Protein AF-A0A645G097-F1 (afdb_monomer_lite)

Sequence (150 aa):
MLATNSMGVPQGMDTYPALLQNLDILCPFGFARMPEGDLSGKEAADILQKLCDNAGSHLWFDLEAFLFNPDQSLYPRPIEEIIHDLTLFDNFEKILCYQYPGVFSDPNASIQVGEERTVKLFKDYKAYLNKLKKDRTKKNKKSIEYLIKN

Structure (mmCIF, N/CA/C/O backbone):
data_AF-A0A645G097-F1
#
_entry.id   AF-A0A645G097-F1
#
loop_
_atom_site.group_PDB
_atom_site.id
_atom_site.type_symbol
_atom_site.label_atom_id
_atom_site.label_alt_id
_atom_site.label_comp_id
_atom_site.label_asym_id
_atom_site.label_entity_id
_atom_site.label_seq_id
_atom_site.pdbx_PDB_ins_code
_atom_site.Cartn_x
_atom_site.Cartn_y
_atom_site.Cartn_z
_atom_site.occupancy
_atom_site.B_iso_or_equiv
_atom_site.auth_seq_id
_atom_site.auth_comp_id
_atom_site.auth_asym_id
_atom_site.auth_atom_id
_atom_site.pdbx_PDB_model_num
ATOM 1 N N . MET A 1 1 ? -9.335 -12.841 4.954 1.00 94.00 1 MET A N 1
ATOM 2 C CA . MET A 1 1 ? -8.930 -11.506 4.461 1.00 94.00 1 MET A CA 1
ATOM 3 C C . MET A 1 1 ? -9.933 -11.036 3.423 1.00 94.00 1 MET A C 1
ATOM 5 O O . MET A 1 1 ? -10.275 -11.832 2.556 1.00 94.00 1 MET A O 1
ATOM 9 N N . LEU A 1 2 ? -10.391 -9.787 3.508 1.00 97.00 2 LEU A N 1
ATOM 10 C CA . LEU A 1 2 ? -11.311 -9.176 2.545 1.00 97.00 2 LEU A CA 1
ATOM 11 C C . LEU A 1 2 ? -10.765 -7.814 2.118 1.00 97.00 2 LEU A C 1
ATOM 13 O O . LEU A 1 2 ? -10.424 -6.994 2.970 1.00 97.00 2 LEU A O 1
ATOM 17 N N . ALA A 1 3 ? -10.712 -7.582 0.808 1.00 96.06 3 ALA A N 1
ATOM 18 C CA . ALA A 1 3 ? -10.337 -6.299 0.236 1.00 96.06 3 ALA A CA 1
ATOM 19 C C . ALA A 1 3 ? -11.596 -5.502 -0.115 1.00 96.06 3 ALA A C 1
ATOM 21 O O . ALA A 1 3 ? -12.376 -5.903 -0.976 1.00 96.06 3 ALA A O 1
ATOM 22 N N . THR A 1 4 ? -11.811 -4.397 0.595 1.00 96.06 4 THR A N 1
ATOM 23 C CA . THR A 1 4 ? -12.929 -3.474 0.350 1.00 96.06 4 THR A CA 1
ATOM 24 C C . THR A 1 4 ? -12.416 -2.206 -0.320 1.00 96.06 4 THR A C 1
ATOM 26 O O . THR A 1 4 ? -11.219 -1.927 -0.302 1.00 96.06 4 THR A O 1
ATOM 29 N N . ASN A 1 5 ? -13.308 -1.433 -0.927 1.00 94.62 5 ASN A N 1
ATOM 30 C CA . ASN A 1 5 ? -12.946 -0.096 -1.372 1.00 94.62 5 ASN A CA 1
ATOM 31 C C . ASN A 1 5 ? -12.767 0.820 -0.141 1.00 94.62 5 ASN A C 1
ATOM 33 O O . ASN A 1 5 ? -13.509 0.683 0.830 1.00 94.62 5 ASN A O 1
ATOM 37 N N . SER A 1 6 ? -11.803 1.742 -0.169 1.00 95.31 6 SER A N 1
ATOM 38 C CA . SER A 1 6 ? -11.646 2.790 0.849 1.00 95.31 6 SER A CA 1
ATOM 39 C C . SER A 1 6 ? -12.659 3.933 0.718 1.00 95.31 6 SER A C 1
ATOM 41 O O . SER A 1 6 ? -12.732 4.782 1.601 1.00 95.31 6 SER A O 1
ATOM 43 N N . MET A 1 7 ? -13.411 3.980 -0.382 1.00 96.50 7 MET A N 1
ATOM 44 C CA . MET A 1 7 ? -14.460 4.966 -0.657 1.00 96.50 7 MET A CA 1
ATOM 45 C C . MET A 1 7 ? -15.787 4.539 -0.031 1.00 96.50 7 MET A C 1
ATOM 47 O O . MET A 1 7 ? -16.109 3.350 0.005 1.00 96.50 7 MET A O 1
ATOM 51 N N . GLY A 1 8 ? -16.593 5.506 0.401 1.00 95.81 8 GLY A N 1
ATOM 52 C CA . GLY A 1 8 ? -17.928 5.241 0.926 1.00 95.81 8 GLY A CA 1
ATOM 53 C C . GLY A 1 8 ? -17.940 4.409 2.217 1.00 95.81 8 GLY A C 1
ATOM 54 O O . GLY A 1 8 ? -18.867 3.636 2.469 1.00 95.81 8 GLY A O 1
ATOM 55 N N . VAL A 1 9 ? -16.901 4.544 3.047 1.00 97.19 9 VAL A N 1
ATOM 56 C CA . VAL A 1 9 ? -16.823 3.863 4.351 1.00 97.19 9 VAL A CA 1
ATOM 57 C C . VAL A 1 9 ? -18.034 4.177 5.247 1.00 97.19 9 VAL A C 1
ATOM 59 O O . VAL A 1 9 ? -18.581 3.232 5.824 1.00 97.19 9 VAL A O 1
ATOM 62 N N . PRO A 1 10 ? -18.524 5.435 5.355 1.00 96.06 10 PRO A N 1
ATOM 63 C CA . PRO A 1 10 ? -19.677 5.753 6.201 1.00 96.06 10 PRO A CA 1
ATOM 64 C C . PRO A 1 10 ? -20.948 4.956 5.874 1.00 96.06 10 PRO A C 1
ATOM 66 O O . PRO A 1 10 ? -21.737 4.666 6.772 1.00 96.06 10 PRO A O 1
ATOM 69 N N . GLN A 1 11 ? -21.147 4.574 4.611 1.00 95.75 11 GLN A N 1
ATOM 70 C CA . GLN A 1 11 ? -22.324 3.837 4.154 1.00 95.75 11 GLN A CA 1
ATOM 71 C C . GLN A 1 1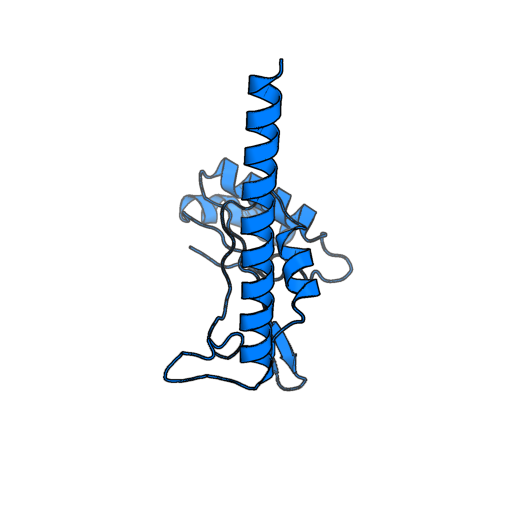1 ? -22.320 2.376 4.623 1.00 95.75 11 GLN A C 1
ATOM 73 O O . GLN A 1 11 ? -23.383 1.776 4.716 1.00 95.75 11 GLN A O 1
ATOM 78 N N . GLY A 1 12 ? -21.150 1.808 4.935 1.00 94.75 12 GLY A N 1
ATOM 79 C CA . GLY A 1 12 ? -21.012 0.431 5.423 1.00 94.75 12 GLY A CA 1
ATOM 80 C C . GLY A 1 12 ? -21.006 0.292 6.948 1.00 94.75 12 GLY A C 1
ATOM 81 O O . GLY A 1 12 ? -20.795 -0.809 7.459 1.00 94.75 12 GLY A O 1
ATOM 82 N N . MET A 1 13 ? -21.177 1.386 7.699 1.00 95.75 13 MET A N 1
ATOM 83 C CA . MET A 1 13 ? -20.960 1.413 9.155 1.00 95.75 13 MET A CA 1
ATOM 84 C C . MET A 1 13 ? -21.910 0.517 9.957 1.00 95.75 13 MET A C 1
ATOM 86 O O . MET A 1 13 ? -21.547 0.075 11.045 1.00 95.75 13 MET A O 1
ATOM 90 N N . ASP A 1 14 ? -23.103 0.235 9.436 1.00 96.50 14 ASP A N 1
ATOM 91 C CA . ASP A 1 14 ? -24.056 -0.704 10.038 1.00 96.50 14 ASP A CA 1
ATOM 92 C C . ASP A 1 14 ? -23.647 -2.176 9.847 1.00 96.50 14 ASP A C 1
ATOM 94 O O . ASP A 1 14 ? -24.059 -3.049 10.610 1.00 96.50 14 ASP A O 1
ATOM 98 N N . THR A 1 15 ? -22.793 -2.441 8.859 1.00 96.75 15 THR A N 1
ATOM 99 C CA . THR A 1 15 ? -22.403 -3.779 8.416 1.00 96.75 15 THR A CA 1
ATOM 100 C C . THR A 1 15 ? -21.022 -4.170 8.936 1.00 96.75 15 THR A C 1
ATOM 102 O O . THR A 1 15 ? -20.822 -5.314 9.354 1.00 96.75 15 THR A O 1
ATOM 105 N N . TYR A 1 16 ? -20.067 -3.231 8.963 1.00 97.56 16 TYR A N 1
ATOM 106 C CA . TYR A 1 16 ? -18.689 -3.492 9.396 1.00 97.56 16 TYR A CA 1
ATOM 107 C C . TYR A 1 16 ? -18.579 -4.210 10.753 1.00 97.56 16 TYR A C 1
ATOM 109 O O . TYR A 1 16 ? -17.808 -5.165 10.821 1.00 97.56 16 TYR A O 1
ATOM 117 N N . PRO A 1 17 ? -19.334 -3.853 11.814 1.00 96.06 17 PRO A N 1
ATOM 118 C CA . PRO A 1 17 ? -19.210 -4.535 13.102 1.00 96.06 17 PRO A CA 1
ATOM 119 C C . PRO A 1 17 ? -19.485 -6.043 13.027 1.00 96.06 17 PRO A C 1
ATOM 121 O O . PRO A 1 17 ? -18.722 -6.832 13.576 1.00 96.06 17 PRO A O 1
ATOM 124 N N . ALA A 1 18 ? -20.540 -6.458 12.318 1.00 97.06 18 ALA A N 1
ATOM 125 C CA . ALA A 1 18 ? -20.879 -7.873 12.161 1.00 97.06 18 ALA A CA 1
ATOM 126 C C . ALA A 1 18 ? -19.921 -8.590 11.195 1.00 97.06 18 ALA A C 1
ATOM 128 O O . ALA A 1 18 ? -19.545 -9.742 11.417 1.00 97.06 18 ALA A O 1
ATOM 129 N N . LEU A 1 19 ? -19.495 -7.901 10.133 1.00 97.38 19 LEU A N 1
ATOM 130 C CA . LEU A 1 19 ? -18.525 -8.422 9.173 1.00 97.38 19 LEU A CA 1
ATOM 131 C C . LEU A 1 19 ? -17.175 -8.722 9.841 1.00 97.38 19 LEU A C 1
ATOM 133 O O . LEU A 1 19 ? -16.635 -9.812 9.665 1.00 97.38 19 LEU A O 1
ATOM 137 N N . LEU A 1 20 ? -16.643 -7.774 10.617 1.00 98.19 20 LEU A N 1
ATOM 138 C CA . LEU A 1 20 ? -15.303 -7.868 11.199 1.00 98.19 20 LEU A CA 1
ATOM 139 C C . LEU A 1 20 ? -15.199 -8.921 12.307 1.00 98.19 20 LEU A C 1
ATOM 141 O O . LEU A 1 20 ? -14.138 -9.507 12.474 1.00 98.19 20 LEU A O 1
ATOM 145 N N . GLN A 1 21 ? -16.301 -9.268 12.979 1.00 96.62 21 GLN A N 1
ATOM 146 C CA . GLN A 1 21 ? -16.339 -10.424 13.891 1.00 96.62 21 GLN A CA 1
ATOM 147 C C . GLN A 1 21 ? -16.016 -11.758 13.199 1.00 96.62 21 GLN A C 1
ATOM 149 O O . GLN A 1 21 ? -15.650 -12.723 13.863 1.00 96.62 21 GLN A O 1
ATOM 154 N N . ASN A 1 22 ? -16.175 -11.824 11.875 1.00 97.38 22 ASN A N 1
ATOM 155 C CA . ASN A 1 22 ? -15.953 -13.020 11.066 1.00 97.38 22 ASN A CA 1
ATOM 156 C C . ASN A 1 22 ? -14.734 -12.876 10.138 1.00 97.38 22 ASN A C 1
ATOM 158 O O . ASN A 1 22 ? -14.555 -13.687 9.227 1.00 97.38 22 ASN A O 1
ATOM 162 N N . LEU A 1 23 ? -13.924 -11.827 10.317 1.00 97.69 23 LEU A N 1
ATOM 163 C CA . LEU A 1 23 ? -12.841 -11.489 9.406 1.00 97.69 23 LEU A CA 1
ATOM 164 C C . LEU A 1 23 ? -11.554 -11.163 10.161 1.00 97.69 23 LEU A C 1
ATOM 166 O O . LEU A 1 23 ? -11.468 -10.143 10.829 1.00 97.69 23 LEU A O 1
ATOM 170 N N . ASP A 1 24 ? -10.503 -11.953 9.940 1.00 98.12 24 ASP A N 1
ATOM 171 C CA . ASP A 1 24 ? -9.211 -11.700 10.592 1.00 98.12 24 ASP A CA 1
ATOM 172 C C . ASP A 1 24 ? -8.507 -10.443 10.066 1.00 98.12 24 ASP A C 1
ATOM 174 O O . ASP A 1 24 ? -7.775 -9.785 10.794 1.00 98.12 24 ASP A O 1
ATOM 178 N N . ILE A 1 25 ? -8.666 -10.138 8.773 1.00 98.50 25 ILE A N 1
ATOM 179 C CA . ILE A 1 25 ? -7.907 -9.085 8.085 1.00 98.50 25 ILE A CA 1
ATOM 180 C C . ILE A 1 25 ? -8.823 -8.334 7.121 1.00 98.50 25 ILE A C 1
ATOM 182 O O . ILE A 1 25 ? -9.313 -8.921 6.146 1.00 98.50 25 ILE A O 1
ATOM 186 N N . LEU A 1 26 ? -8.973 -7.032 7.339 1.00 98.31 26 LEU A N 1
ATOM 187 C CA . LEU A 1 26 ? -9.499 -6.090 6.359 1.00 98.31 26 LEU A CA 1
ATOM 188 C C . LEU A 1 26 ? -8.320 -5.472 5.595 1.00 98.31 26 LEU A C 1
ATOM 190 O O . LEU A 1 26 ? -7.374 -4.986 6.207 1.00 98.31 26 LEU A O 1
ATOM 194 N N . CYS A 1 27 ? -8.357 -5.501 4.263 1.00 97.88 27 CYS A N 1
ATOM 195 C CA . CYS A 1 27 ? -7.259 -5.019 3.420 1.00 97.88 27 CYS A CA 1
ATOM 196 C C . CYS A 1 27 ? -7.763 -4.078 2.312 1.00 97.88 27 CYS A C 1
ATOM 198 O O . CYS A 1 27 ? -7.850 -4.495 1.158 1.00 97.88 27 CYS A O 1
ATOM 200 N N . PRO A 1 28 ? -8.195 -2.845 2.638 1.00 96.75 28 PRO A N 1
ATOM 201 C CA . PRO A 1 28 ? -8.797 -1.959 1.654 1.00 96.75 28 PRO A CA 1
ATOM 202 C C . PRO A 1 28 ? -7.791 -1.438 0.621 1.00 96.75 28 PRO A C 1
ATOM 204 O O . PRO A 1 28 ? -6.600 -1.304 0.914 1.00 96.75 28 PRO A O 1
ATOM 207 N N . PHE A 1 29 ? -8.301 -1.096 -0.560 1.00 95.56 29 PHE A N 1
ATOM 208 C CA . PHE A 1 29 ? -7.563 -0.464 -1.659 1.00 95.56 29 PHE A CA 1
ATOM 209 C C . PHE A 1 29 ? -8.216 0.863 -2.065 1.00 95.56 29 PHE A C 1
ATOM 211 O O . PHE A 1 29 ? -9.344 1.160 -1.673 1.00 95.56 29 PHE A O 1
ATOM 218 N N . GLY A 1 30 ? -7.525 1.641 -2.903 1.00 93.88 30 GLY A N 1
ATOM 219 C CA . GLY A 1 30 ? -8.100 2.830 -3.545 1.00 93.88 30 GLY A CA 1
ATOM 220 C C . GLY A 1 30 ? -7.897 4.154 -2.803 1.00 93.88 30 GLY A C 1
ATOM 221 O O . GLY A 1 30 ? -8.415 5.174 -3.253 1.00 93.88 30 GLY A O 1
ATOM 222 N N . PHE A 1 31 ? -7.097 4.182 -1.732 1.00 93.19 31 PHE A N 1
ATOM 223 C CA . PHE A 1 31 ? -6.865 5.390 -0.925 1.00 93.19 31 PHE A CA 1
ATOM 224 C C . PHE A 1 31 ? -6.274 6.578 -1.708 1.00 93.19 31 PHE A C 1
ATOM 226 O O . PHE A 1 31 ? -6.485 7.726 -1.325 1.00 93.19 31 PHE A O 1
ATOM 233 N N . ALA A 1 32 ? -5.564 6.329 -2.813 1.00 87.94 32 ALA A N 1
ATOM 234 C CA . ALA A 1 32 ? -5.013 7.373 -3.683 1.00 87.94 32 ALA A CA 1
ATOM 235 C C . ALA A 1 32 ? -6.048 7.992 -4.644 1.00 87.94 32 ALA A C 1
ATOM 237 O O . ALA A 1 32 ? -5.745 8.950 -5.350 1.00 87.94 32 ALA A O 1
ATOM 238 N N . ARG A 1 33 ? -7.261 7.429 -4.711 1.00 90.50 33 ARG A N 1
ATOM 239 C CA . ARG A 1 33 ? -8.306 7.789 -5.683 1.00 90.50 33 ARG A CA 1
ATOM 240 C C . ARG A 1 33 ? -9.626 8.158 -5.004 1.00 90.50 33 ARG A C 1
ATOM 242 O O . ARG A 1 33 ? -10.690 7.920 -5.573 1.00 90.50 33 ARG A O 1
ATOM 249 N N . MET A 1 34 ? -9.558 8.705 -3.790 1.00 94.38 34 MET A N 1
ATOM 250 C CA . MET A 1 34 ? -10.750 9.151 -3.065 1.00 94.38 34 MET A CA 1
ATOM 251 C C . MET A 1 34 ? -11.518 10.194 -3.897 1.00 94.38 34 MET A C 1
ATOM 253 O O . MET A 1 34 ? -10.900 11.151 -4.373 1.00 94.38 34 MET A O 1
ATOM 257 N N . PRO A 1 35 ? -12.833 10.013 -4.119 1.00 95.44 35 PRO A N 1
ATOM 258 C CA . PRO A 1 35 ? -13.621 10.927 -4.931 1.00 95.44 35 PRO A CA 1
ATOM 259 C C . PRO A 1 35 ? -13.866 12.253 -4.206 1.00 95.44 35 PRO A C 1
ATOM 261 O O . PRO A 1 35 ? -13.882 12.330 -2.977 1.00 95.44 35 PRO A O 1
ATOM 264 N N . GLU A 1 36 ? -14.096 13.309 -4.985 1.00 95.06 36 GLU A N 1
ATOM 265 C CA . GLU A 1 36 ? -14.495 14.605 -4.442 1.00 95.06 36 GLU A CA 1
ATOM 266 C C . GLU A 1 36 ? -15.813 14.477 -3.659 1.00 95.06 36 GLU A C 1
ATOM 268 O O . GLU A 1 36 ? -16.775 13.871 -4.132 1.00 95.06 36 GLU A O 1
ATOM 273 N N . GLY A 1 37 ? -15.851 15.050 -2.454 1.00 95.12 37 GLY A N 1
ATOM 274 C CA . GLY A 1 37 ? -17.017 15.004 -1.567 1.00 95.12 37 GLY A CA 1
ATOM 275 C C . GLY A 1 37 ? -17.102 13.772 -0.657 1.00 95.12 37 GLY A C 1
ATOM 276 O O . GLY A 1 37 ? -18.012 13.714 0.169 1.00 95.12 37 GLY A O 1
ATOM 277 N N . ASP A 1 38 ? -16.173 12.821 -0.770 1.00 96.88 38 ASP A N 1
ATOM 278 C CA . ASP A 1 38 ? -16.001 11.724 0.191 1.00 96.88 38 ASP A CA 1
ATOM 279 C C . ASP A 1 38 ? -14.921 12.074 1.235 1.00 96.88 38 ASP A C 1
ATOM 281 O O . ASP A 1 38 ? -14.329 13.158 1.214 1.00 96.88 38 ASP A O 1
ATOM 285 N N . LEU A 1 39 ? -14.678 11.162 2.174 1.00 96.31 39 LEU A N 1
ATOM 286 C CA . LEU A 1 39 ? -13.592 11.258 3.142 1.00 96.31 39 LEU A CA 1
ATOM 287 C C . LEU A 1 39 ? -12.231 11.338 2.445 1.00 96.31 39 LEU A C 1
ATOM 289 O O . LEU A 1 39 ? -12.009 10.760 1.378 1.00 96.31 39 LEU A O 1
ATOM 293 N N . SER A 1 40 ? -11.263 11.975 3.098 1.00 94.44 40 SER A N 1
ATOM 294 C CA . SER A 1 40 ? -9.865 11.775 2.729 1.00 94.44 40 SER A CA 1
ATOM 295 C C . SER A 1 40 ? -9.442 10.327 2.994 1.00 94.44 40 SER A C 1
ATOM 297 O O . SER A 1 40 ? -10.000 9.629 3.847 1.00 94.44 40 SER A O 1
ATOM 299 N N . GLY A 1 41 ? -8.386 9.876 2.312 1.00 93.62 41 GLY A N 1
ATOM 300 C CA . GLY A 1 41 ? -7.867 8.523 2.519 1.00 93.62 41 GLY A CA 1
ATOM 301 C C . GLY A 1 41 ? -7.436 8.281 3.970 1.00 93.62 41 GLY A C 1
ATOM 302 O O . GLY A 1 41 ? -7.608 7.182 4.490 1.00 93.62 41 GLY A O 1
ATOM 303 N N . LYS A 1 42 ? -6.938 9.321 4.655 1.00 93.19 42 LYS A N 1
ATOM 304 C CA . LYS A 1 42 ? -6.522 9.237 6.062 1.00 93.19 42 LYS A CA 1
ATOM 305 C C . LYS A 1 42 ? -7.717 9.079 6.996 1.00 93.19 42 LYS A C 1
ATOM 307 O O . LYS A 1 42 ? -7.677 8.225 7.873 1.00 93.19 42 LYS A O 1
ATOM 312 N N . GLU A 1 43 ? -8.783 9.847 6.783 1.00 95.38 43 GLU A N 1
ATOM 313 C CA . GLU A 1 43 ? -10.015 9.727 7.573 1.00 95.38 43 GLU A CA 1
ATOM 314 C C . GLU A 1 43 ? -10.658 8.349 7.397 1.00 95.38 43 GLU A C 1
ATOM 316 O O . GLU A 1 43 ? -11.041 7.718 8.383 1.00 95.38 43 GLU A O 1
ATOM 321 N N . ALA A 1 44 ? -10.714 7.841 6.162 1.00 96.81 44 ALA A N 1
ATOM 322 C CA . ALA A 1 44 ? -11.180 6.484 5.896 1.00 96.81 44 ALA A CA 1
ATOM 323 C C . ALA A 1 44 ? -10.307 5.440 6.616 1.00 96.81 44 ALA A C 1
ATOM 325 O O . ALA A 1 44 ? -10.836 4.566 7.303 1.00 96.81 44 ALA A O 1
ATOM 326 N N . ALA A 1 45 ? -8.976 5.552 6.524 1.00 96.38 45 ALA A N 1
ATOM 327 C CA . ALA A 1 45 ? -8.050 4.633 7.185 1.00 96.38 45 ALA A CA 1
ATOM 328 C C . ALA A 1 45 ? -8.205 4.650 8.717 1.00 96.38 45 ALA A C 1
ATOM 330 O O . ALA A 1 45 ? -8.193 3.589 9.338 1.00 96.38 45 ALA A O 1
ATOM 331 N N . ASP A 1 46 ? -8.409 5.821 9.323 1.00 96.50 46 ASP A N 1
ATOM 332 C CA . ASP A 1 46 ? -8.602 5.967 10.771 1.00 96.50 46 ASP A CA 1
ATOM 333 C C . ASP A 1 46 ? -9.914 5.335 11.251 1.00 96.50 46 ASP A C 1
ATOM 335 O O . ASP A 1 46 ? -9.948 4.661 12.286 1.00 96.50 46 ASP A O 1
ATOM 339 N N . ILE A 1 47 ? -11.000 5.505 10.491 1.00 97.56 47 ILE A N 1
ATOM 340 C CA . ILE A 1 47 ? -12.288 4.870 10.801 1.00 97.56 47 ILE A CA 1
ATOM 341 C C . ILE A 1 47 ? -12.163 3.349 10.708 1.00 97.56 47 ILE A C 1
ATOM 343 O O . ILE A 1 47 ? -12.582 2.638 11.625 1.00 97.56 47 ILE A O 1
ATOM 347 N N . LEU A 1 48 ? -11.566 2.847 9.626 1.00 97.88 48 LEU A N 1
ATOM 348 C CA . LEU A 1 48 ? -11.387 1.413 9.416 1.00 97.88 48 LEU A CA 1
ATOM 349 C C . LEU A 1 48 ? -10.455 0.795 10.464 1.00 97.88 48 LEU A C 1
ATOM 351 O O . LEU A 1 48 ? -10.727 -0.315 10.921 1.00 97.88 48 LEU A O 1
ATOM 355 N N . GLN A 1 49 ? -9.422 1.520 10.908 1.00 98.00 49 GLN A N 1
ATOM 356 C CA . GLN A 1 49 ? -8.552 1.087 12.005 1.00 98.00 49 GLN A CA 1
ATOM 357 C C . GLN A 1 49 ? -9.355 0.906 13.286 1.00 98.00 49 GLN A C 1
ATOM 359 O O . GLN A 1 49 ? -9.328 -0.166 13.878 1.00 98.00 49 GLN A O 1
ATOM 364 N N . LYS A 1 50 ? -10.149 1.912 13.668 1.00 97.88 50 LYS A N 1
ATOM 365 C CA . LYS A 1 50 ? -10.979 1.841 14.874 1.00 97.88 50 LYS A CA 1
ATOM 366 C C . LYS A 1 50 ? -11.974 0.680 14.825 1.00 97.88 50 LYS A C 1
ATOM 368 O O . LYS A 1 50 ? -12.225 0.036 15.840 1.00 97.88 50 LYS A O 1
ATOM 373 N N . LEU A 1 51 ? -12.565 0.420 13.660 1.00 98.00 51 LEU A N 1
ATOM 374 C CA . LEU A 1 51 ? -13.461 -0.720 13.470 1.00 98.00 51 LEU A CA 1
ATOM 375 C C . LEU A 1 51 ? -12.724 -2.053 13.645 1.00 98.00 51 LEU A C 1
ATOM 377 O O . LEU A 1 51 ? -13.242 -2.940 14.323 1.00 98.00 51 LEU A O 1
ATOM 381 N N . CYS A 1 52 ? -11.519 -2.169 13.083 1.00 98.31 52 CYS A N 1
ATOM 382 C CA . CYS A 1 52 ? -10.686 -3.357 13.225 1.00 98.31 52 CYS A CA 1
ATOM 383 C C . CYS A 1 52 ? -10.256 -3.582 14.680 1.00 98.31 52 CYS A C 1
ATOM 385 O O . CYS A 1 52 ? -10.446 -4.678 15.205 1.00 98.31 52 CYS A O 1
ATOM 387 N N . ASP A 1 53 ? -9.789 -2.532 15.360 1.00 98.06 53 ASP A N 1
ATOM 388 C CA . ASP A 1 53 ? -9.393 -2.577 16.771 1.00 98.06 53 ASP A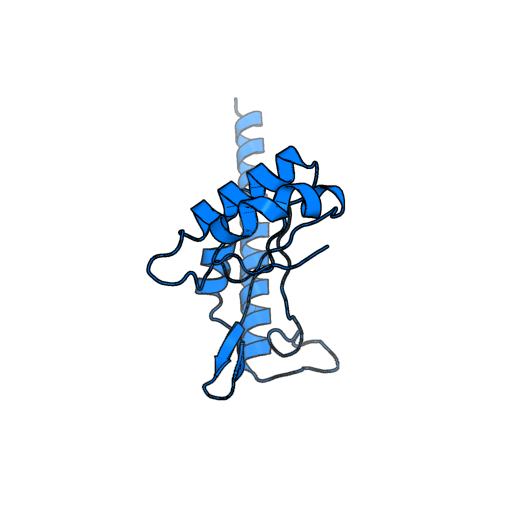 CA 1
ATOM 389 C C . ASP A 1 53 ? -10.546 -3.065 17.660 1.00 98.06 53 ASP A C 1
ATOM 391 O O . ASP A 1 53 ? -10.355 -3.918 18.526 1.00 98.06 53 ASP A O 1
ATOM 395 N N . ASN A 1 54 ? -11.766 -2.572 17.415 1.00 97.88 54 ASN A N 1
ATOM 396 C CA . ASN A 1 54 ? -12.956 -2.975 18.170 1.00 97.88 54 ASN A CA 1
ATOM 397 C C . ASN A 1 54 ? -13.327 -4.451 17.966 1.00 97.88 54 ASN A C 1
ATOM 399 O O . ASN A 1 54 ? -13.885 -5.070 18.871 1.00 97.88 54 ASN A O 1
ATOM 403 N N . ALA A 1 55 ? -13.069 -4.998 16.778 1.00 97.81 55 ALA A N 1
ATOM 404 C CA . ALA A 1 55 ? -13.360 -6.390 16.447 1.00 97.81 55 ALA A CA 1
ATOM 405 C C . ALA A 1 55 ? -12.204 -7.346 16.788 1.00 97.81 55 ALA A C 1
ATOM 407 O O . ALA A 1 55 ? -12.398 -8.560 16.774 1.00 97.81 55 ALA A O 1
ATOM 408 N N . GLY A 1 56 ? -11.013 -6.818 17.091 1.00 97.81 56 GLY A N 1
ATOM 409 C CA . GLY A 1 56 ? -9.791 -7.609 17.224 1.00 97.81 56 GLY A CA 1
ATOM 410 C C . GLY A 1 56 ? -9.251 -8.124 15.884 1.00 97.81 56 GLY A C 1
ATOM 411 O O . GLY A 1 56 ? -8.508 -9.103 15.874 1.00 97.81 56 GLY A O 1
ATOM 412 N N . SER A 1 57 ? -9.630 -7.496 14.767 1.00 98.06 57 SER A N 1
ATOM 413 C CA . SER A 1 57 ? -9.129 -7.818 13.428 1.00 98.06 57 SER A CA 1
ATOM 414 C C . SER A 1 57 ? -7.949 -6.924 13.041 1.00 98.06 57 SER A C 1
ATOM 416 O O . SER A 1 57 ? -7.728 -5.861 13.616 1.00 98.06 57 SER A O 1
ATOM 418 N N . HIS A 1 58 ? -7.207 -7.321 12.012 1.00 98.25 58 HIS A N 1
ATOM 419 C CA . HIS A 1 58 ? -6.068 -6.574 11.489 1.00 98.25 58 HIS A CA 1
ATOM 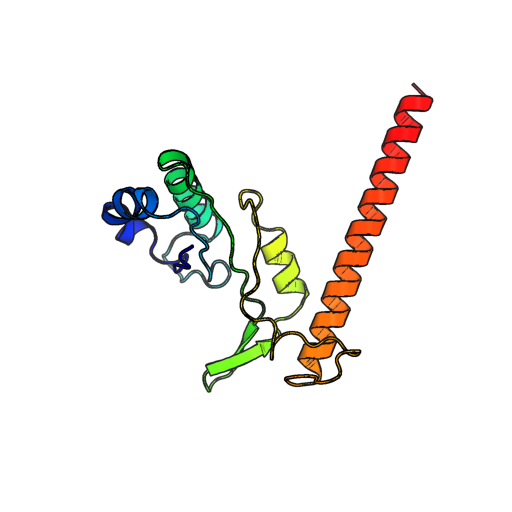420 C C . HIS A 1 58 ? -6.474 -5.650 10.336 1.00 98.25 58 HIS A C 1
ATOM 422 O O . HIS A 1 58 ? -7.269 -6.034 9.473 1.00 98.25 58 HIS A O 1
ATOM 428 N N . LEU A 1 59 ? -5.866 -4.461 10.279 1.00 98.19 59 LEU A N 1
ATOM 429 C CA . LEU A 1 59 ? -5.979 -3.550 9.142 1.00 98.19 59 LEU A CA 1
ATOM 430 C C . LEU A 1 59 ? -4.691 -3.565 8.314 1.00 98.19 59 LEU A C 1
ATOM 432 O O . LEU A 1 59 ? -3.619 -3.153 8.768 1.00 98.19 59 LEU A O 1
ATOM 436 N N . TRP A 1 60 ? -4.809 -4.028 7.075 1.00 98.00 60 TRP A N 1
ATOM 437 C CA . TRP A 1 60 ? -3.750 -4.005 6.069 1.00 98.00 60 TRP A CA 1
ATOM 438 C C . TRP A 1 60 ? -4.125 -3.044 4.934 1.00 98.00 60 TRP A C 1
ATOM 440 O O . TRP A 1 60 ? -5.287 -2.688 4.771 1.00 98.00 60 TRP A O 1
ATOM 450 N N . PHE A 1 61 ? -3.155 -2.645 4.120 1.00 96.56 61 PHE A N 1
ATOM 451 C CA . PHE A 1 61 ? -3.362 -1.774 2.961 1.00 96.56 61 PHE A CA 1
ATOM 452 C C . PHE A 1 61 ? -3.006 -2.514 1.680 1.00 96.56 61 PHE A C 1
ATOM 454 O O . PHE A 1 61 ? -1.877 -2.977 1.543 1.00 96.56 61 PHE A O 1
ATOM 461 N N . ASP A 1 62 ? -3.942 -2.617 0.742 1.00 95.75 62 ASP A N 1
ATOM 462 C CA . ASP A 1 62 ? -3.639 -3.059 -0.615 1.00 95.75 62 ASP A CA 1
ATOM 463 C C . ASP A 1 62 ? -3.272 -1.848 -1.487 1.00 95.75 62 ASP A C 1
ATOM 465 O O . ASP A 1 62 ? -4.122 -1.062 -1.918 1.00 95.75 62 ASP A O 1
ATOM 469 N N . LEU A 1 63 ? -1.966 -1.663 -1.681 1.00 94.56 63 LEU A N 1
ATOM 470 C CA . LEU A 1 63 ? -1.400 -0.563 -2.446 1.00 94.56 63 LEU A CA 1
ATOM 471 C C . LEU A 1 63 ? -1.552 -0.825 -3.944 1.00 94.56 63 LEU A C 1
ATOM 473 O O . LEU A 1 63 ? -0.847 -1.656 -4.522 1.00 94.56 63 LEU A O 1
ATOM 477 N N . GLU A 1 64 ? -2.393 -0.024 -4.592 1.00 93.50 64 GLU A N 1
ATOM 478 C CA . GLU A 1 64 ? -2.484 0.018 -6.049 1.00 93.50 64 GLU A CA 1
ATOM 479 C C . GLU A 1 64 ? -1.188 0.615 -6.626 1.00 93.50 64 GLU A C 1
ATOM 481 O O . GLU A 1 64 ? -0.871 1.794 -6.456 1.00 93.50 64 GLU A O 1
ATOM 486 N N . ALA A 1 65 ? -0.401 -0.210 -7.314 1.00 95.31 65 ALA A N 1
ATOM 487 C CA . ALA A 1 65 ? 0.846 0.203 -7.966 1.00 95.31 65 ALA A CA 1
ATOM 488 C C . ALA A 1 65 ? 0.669 0.495 -9.468 1.00 95.31 65 ALA A C 1
ATOM 490 O O . ALA A 1 65 ? 1.642 0.544 -10.225 1.00 95.31 65 ALA A O 1
ATOM 491 N N . PHE A 1 66 ? -0.573 0.675 -9.908 1.00 94.75 66 PHE A N 1
ATOM 492 C CA . PHE A 1 66 ? -0.950 0.817 -11.308 1.00 94.75 66 PHE A CA 1
ATOM 493 C C . PHE A 1 66 ? -1.879 2.013 -11.534 1.00 94.75 66 PHE A C 1
ATOM 495 O O . PHE A 1 66 ? -2.472 2.559 -10.607 1.00 94.75 66 PHE A O 1
ATOM 502 N N . LEU A 1 67 ? -2.006 2.387 -12.801 1.00 93.50 67 LEU A N 1
ATOM 503 C CA . LEU A 1 67 ? -2.991 3.318 -13.334 1.00 93.50 67 LEU A CA 1
ATOM 504 C C . LEU A 1 67 ? -3.780 2.628 -14.456 1.00 93.50 67 LEU A C 1
ATOM 506 O O . LEU A 1 67 ? -3.430 1.525 -14.882 1.00 93.50 67 LEU A O 1
ATOM 510 N N . PHE A 1 68 ? -4.835 3.286 -14.934 1.00 93.06 68 PHE A N 1
ATOM 511 C CA . PHE A 1 68 ? -5.736 2.757 -15.956 1.00 93.06 68 PHE A CA 1
ATOM 512 C C . PHE A 1 68 ? -5.526 3.472 -17.288 1.00 93.06 68 PHE A C 1
ATOM 514 O O . PHE A 1 68 ? -5.597 4.699 -17.366 1.00 93.06 68 PHE A O 1
ATOM 521 N N . ASN A 1 69 ? -5.306 2.705 -18.349 1.00 91.81 69 ASN A N 1
ATOM 522 C CA . ASN A 1 69 ? -5.446 3.196 -19.714 1.00 91.81 69 ASN A CA 1
ATOM 523 C C . ASN A 1 69 ? -6.932 3.482 -20.029 1.00 91.81 69 ASN A C 1
ATOM 525 O O . ASN A 1 69 ? -7.819 3.002 -19.316 1.00 91.81 69 ASN A O 1
ATOM 529 N N . PRO A 1 70 ? -7.246 4.207 -21.123 1.00 94.94 70 PRO A N 1
ATOM 530 C CA . PRO A 1 70 ? -8.633 4.444 -21.539 1.00 94.94 70 PRO A CA 1
ATOM 531 C C . PRO A 1 70 ? -9.463 3.163 -21.734 1.00 94.94 70 PRO A C 1
ATOM 533 O O . PRO A 1 70 ? -10.670 3.173 -21.506 1.00 94.94 70 PRO A O 1
ATOM 536 N N . ASP A 1 71 ? -8.820 2.057 -22.117 1.00 95.25 71 ASP A N 1
ATOM 537 C CA . ASP A 1 71 ? -9.433 0.735 -22.293 1.00 95.25 71 ASP A CA 1
ATOM 538 C C . ASP A 1 71 ? -9.500 -0.102 -20.998 1.00 95.25 71 ASP A C 1
ATOM 540 O O . ASP A 1 71 ? -9.842 -1.280 -21.053 1.00 95.25 71 ASP A O 1
ATOM 544 N N . GLN A 1 72 ? -9.186 0.496 -19.842 1.00 91.56 72 GLN A N 1
ATOM 545 C CA . GLN A 1 72 ? -9.125 -0.137 -18.516 1.00 91.56 72 GLN A CA 1
ATOM 546 C C . GLN A 1 72 ? -7.975 -1.130 -18.312 1.00 91.56 72 GLN A C 1
ATOM 548 O O . GLN A 1 72 ? -7.870 -1.726 -17.238 1.00 91.56 72 GLN A O 1
ATOM 553 N N . SER A 1 73 ? -7.075 -1.294 -19.285 1.00 91.50 73 SER A N 1
ATOM 554 C CA . SER A 1 73 ? -5.849 -2.051 -19.046 1.00 91.50 73 SER A CA 1
ATOM 555 C C . SER A 1 73 ? -4.950 -1.329 -18.036 1.00 91.50 73 SER A C 1
ATOM 557 O O . SER A 1 73 ? -4.899 -0.098 -17.977 1.00 91.50 73 SER A O 1
ATOM 559 N N . LEU A 1 74 ? -4.248 -2.110 -17.215 1.00 92.62 74 LEU A N 1
ATOM 560 C CA . LEU A 1 74 ? -3.385 -1.586 -16.160 1.00 92.62 74 LEU A CA 1
ATOM 561 C C . LEU A 1 74 ? -1.994 -1.273 -16.712 1.00 92.62 74 LEU A C 1
ATOM 563 O O . LEU A 1 74 ? -1.428 -2.079 -17.450 1.00 92.62 74 LEU A O 1
ATOM 567 N N . TYR A 1 75 ? -1.416 -0.145 -16.305 1.00 93.81 75 TYR A N 1
ATOM 568 C CA . TYR A 1 75 ? -0.004 0.162 -16.546 1.00 93.81 75 TYR A CA 1
ATOM 569 C C . TYR A 1 75 ? 0.701 0.622 -15.260 1.00 93.81 75 TYR A C 1
ATOM 571 O O . TYR A 1 75 ? 0.037 1.105 -14.340 1.00 93.81 75 TYR A O 1
ATOM 579 N N . PRO A 1 76 ? 2.038 0.480 -15.162 1.00 96.06 76 PRO A N 1
ATOM 580 C CA . PRO A 1 76 ? 2.784 0.825 -13.952 1.00 96.06 76 PRO A CA 1
ATOM 581 C C . PRO A 1 76 ? 2.650 2.302 -13.571 1.00 96.06 76 PRO A C 1
ATOM 583 O O . PRO A 1 76 ? 2.863 3.188 -14.403 1.00 96.06 76 PRO A O 1
ATOM 586 N N . ARG A 1 77 ? 2.353 2.565 -12.297 1.00 95.31 77 ARG A N 1
ATOM 587 C CA . ARG A 1 77 ? 2.304 3.921 -11.737 1.00 95.31 77 ARG A CA 1
ATOM 588 C C . ARG A 1 77 ? 3.723 4.487 -11.534 1.00 95.31 77 ARG A C 1
ATOM 590 O O . ARG A 1 77 ? 4.647 3.703 -11.291 1.00 95.31 77 ARG A O 1
ATOM 597 N N . PRO A 1 78 ? 3.941 5.816 -11.610 1.00 96.06 78 PRO A N 1
ATOM 598 C CA . PRO A 1 78 ? 5.222 6.422 -11.245 1.00 96.06 78 PRO A CA 1
ATOM 599 C C . PRO A 1 78 ? 5.661 6.052 -9.821 1.00 96.06 78 PRO A C 1
ATOM 601 O O . PRO A 1 78 ? 4.847 5.985 -8.898 1.00 96.06 78 PRO A O 1
ATOM 604 N N . ILE A 1 79 ? 6.963 5.821 -9.623 1.00 97.19 79 ILE A N 1
ATOM 605 C CA . ILE A 1 79 ? 7.498 5.385 -8.324 1.00 97.19 79 ILE A CA 1
ATOM 606 C C . ILE A 1 79 ? 7.309 6.453 -7.241 1.00 97.19 79 ILE A C 1
ATOM 608 O O . ILE A 1 79 ? 7.135 6.122 -6.072 1.00 97.19 79 ILE A O 1
ATOM 612 N N . GLU A 1 80 ? 7.318 7.729 -7.616 1.00 97.06 80 GLU A N 1
ATOM 613 C CA . GLU A 1 80 ? 7.147 8.858 -6.708 1.00 97.06 80 GLU A CA 1
ATOM 614 C C . GLU A 1 80 ? 5.764 8.846 -6.044 1.00 97.06 80 GLU A C 1
ATOM 616 O O . GLU A 1 80 ? 5.667 9.085 -4.842 1.00 97.06 80 GLU A O 1
ATOM 621 N N . GLU A 1 81 ? 4.716 8.489 -6.791 1.00 94.75 81 GLU A N 1
ATOM 622 C CA . GLU A 1 81 ? 3.346 8.353 -6.275 1.00 94.75 81 GLU A CA 1
ATOM 623 C C . GLU A 1 81 ? 3.212 7.134 -5.353 1.00 94.75 81 GLU A C 1
ATOM 625 O O . GLU A 1 81 ? 2.593 7.210 -4.296 1.00 94.75 81 GLU A O 1
ATOM 630 N N . ILE A 1 82 ? 3.868 6.021 -5.695 1.00 95.25 82 ILE A N 1
ATOM 631 C CA . ILE A 1 82 ? 3.924 4.837 -4.824 1.00 95.25 82 ILE A CA 1
ATOM 632 C C . ILE A 1 82 ? 4.630 5.172 -3.505 1.00 95.25 82 ILE A C 1
ATOM 634 O O . ILE A 1 82 ? 4.164 4.787 -2.436 1.00 95.25 82 ILE A O 1
ATOM 638 N N . ILE A 1 83 ? 5.755 5.892 -3.558 1.00 95.50 83 ILE A N 1
ATOM 639 C CA . ILE A 1 83 ? 6.479 6.324 -2.356 1.00 95.50 83 ILE A CA 1
ATOM 640 C C . ILE A 1 83 ? 5.622 7.277 -1.524 1.00 95.50 83 ILE A C 1
ATOM 642 O O . ILE A 1 83 ? 5.634 7.157 -0.301 1.00 95.50 83 ILE A O 1
ATOM 646 N N . HIS A 1 84 ? 4.893 8.198 -2.161 1.00 92.81 84 HIS A N 1
ATOM 647 C CA . HIS A 1 84 ? 3.981 9.099 -1.464 1.00 92.81 84 HIS A CA 1
ATOM 648 C C . HIS A 1 84 ? 2.991 8.302 -0.607 1.00 92.81 84 HIS A C 1
ATOM 650 O O . HIS A 1 84 ? 3.006 8.457 0.613 1.00 92.81 84 HIS A O 1
ATOM 656 N N . ASP A 1 85 ? 2.254 7.365 -1.206 1.00 90.62 85 ASP A N 1
ATOM 657 C CA . ASP A 1 85 ? 1.260 6.548 -0.498 1.00 90.62 85 ASP A CA 1
ATOM 658 C C . ASP A 1 85 ? 1.878 5.671 0.598 1.00 90.62 85 ASP A C 1
ATOM 660 O O . ASP A 1 85 ? 1.333 5.573 1.696 1.00 90.62 85 ASP A O 1
ATOM 664 N N . LEU A 1 86 ? 3.049 5.072 0.339 1.00 91.81 86 LEU A N 1
ATOM 665 C CA . LEU A 1 86 ? 3.795 4.287 1.335 1.00 91.81 86 LEU A CA 1
ATOM 666 C C . LEU A 1 86 ? 4.187 5.103 2.575 1.00 91.81 86 LEU A C 1
ATOM 668 O O . LEU A 1 86 ? 4.524 4.519 3.603 1.00 91.81 86 LEU A O 1
ATOM 672 N N . THR A 1 87 ? 4.208 6.433 2.466 1.00 90.38 87 THR A N 1
ATOM 673 C CA . THR A 1 87 ? 4.584 7.351 3.551 1.00 90.38 87 THR A CA 1
ATOM 674 C C . THR A 1 87 ? 3.432 8.214 4.055 1.00 90.38 87 THR A C 1
ATOM 676 O O . THR A 1 87 ? 3.620 8.960 5.014 1.00 90.38 87 THR A O 1
ATOM 679 N N . LEU A 1 88 ? 2.256 8.117 3.431 1.00 86.94 88 LEU A N 1
ATOM 680 C CA . LEU A 1 88 ? 1.076 8.904 3.781 1.00 86.94 88 LEU A CA 1
ATOM 681 C C . LEU A 1 88 ? 0.370 8.357 5.030 1.00 86.94 88 LEU A C 1
ATOM 683 O O . LEU A 1 88 ? -0.214 9.123 5.795 1.00 86.94 88 LEU A O 1
ATOM 687 N N . PHE A 1 89 ? 0.445 7.042 5.240 1.00 86.06 89 PHE A N 1
ATOM 688 C CA . PHE A 1 89 ? -0.244 6.330 6.312 1.00 86.06 89 PHE A CA 1
ATOM 689 C C . PHE A 1 89 ? 0.754 5.641 7.244 1.00 86.06 89 PHE A C 1
ATOM 691 O O . PHE A 1 89 ? 1.700 4.997 6.789 1.00 86.06 89 PHE A O 1
ATOM 698 N N . ASP A 1 90 ? 0.530 5.752 8.549 1.00 86.62 90 ASP A N 1
ATOM 699 C CA . ASP A 1 90 ? 1.375 5.183 9.605 1.00 86.62 90 ASP A CA 1
ATOM 700 C C . ASP A 1 90 ? 0.652 4.141 10.475 1.00 86.62 90 ASP A C 1
ATOM 702 O O . ASP A 1 90 ? 1.272 3.529 11.344 1.00 86.62 90 ASP A O 1
ATOM 706 N N . ASN A 1 91 ? -0.640 3.912 10.226 1.00 91.19 91 ASN A N 1
ATOM 707 C CA . ASN A 1 91 ? -1.501 3.021 11.002 1.00 91.19 91 ASN A CA 1
ATOM 708 C C . ASN A 1 91 ? -1.569 1.584 10.461 1.00 91.19 91 ASN A C 1
ATOM 710 O O . ASN A 1 91 ? -1.904 0.672 11.210 1.00 91.19 91 ASN A O 1
ATOM 714 N N . PHE A 1 92 ? -1.241 1.354 9.187 1.00 95.19 92 PHE A N 1
ATOM 715 C CA . PHE A 1 92 ? -1.311 0.012 8.613 1.00 95.19 92 PHE A CA 1
ATOM 716 C C . PHE A 1 92 ? -0.238 -0.915 9.179 1.00 95.19 92 PHE A C 1
ATOM 718 O O . PHE A 1 92 ? 0.959 -0.638 9.098 1.00 95.19 92 PHE A O 1
ATOM 725 N N . GLU A 1 93 ? -0.661 -2.087 9.650 1.00 96.62 93 GLU A N 1
ATOM 726 C CA . GLU A 1 93 ? 0.263 -3.129 10.102 1.00 96.62 93 GLU A CA 1
ATOM 727 C C . GLU A 1 93 ? 1.095 -3.685 8.939 1.00 96.62 93 GLU A C 1
ATOM 729 O O . GLU A 1 93 ? 2.285 -3.991 9.078 1.00 96.62 93 GLU A O 1
ATOM 734 N N . LYS A 1 94 ? 0.460 -3.832 7.772 1.00 96.25 94 LYS A N 1
ATOM 735 C CA . LYS A 1 94 ? 1.074 -4.415 6.584 1.00 96.25 94 LYS A CA 1
ATOM 736 C C . LYS A 1 94 ? 0.532 -3.787 5.312 1.00 96.25 94 LYS A C 1
ATOM 738 O O . LYS A 1 94 ? -0.660 -3.528 5.194 1.00 96.25 94 LYS A O 1
ATOM 743 N N . ILE A 1 95 ? 1.426 -3.617 4.343 1.00 95.25 95 ILE A N 1
ATOM 744 C CA . ILE A 1 95 ? 1.103 -3.155 2.995 1.00 95.25 95 ILE A CA 1
ATOM 745 C C . ILE A 1 95 ? 1.318 -4.323 2.027 1.00 95.25 95 ILE A C 1
ATOM 747 O O . ILE A 1 95 ? 2.402 -4.913 1.979 1.00 95.25 95 ILE A O 1
ATOM 751 N N . LEU A 1 96 ? 0.268 -4.681 1.296 1.00 94.12 96 LEU A N 1
ATOM 752 C CA . LEU A 1 96 ? 0.268 -5.606 0.171 1.00 94.12 96 LEU A CA 1
ATOM 753 C C . LEU A 1 96 ? 0.273 -4.820 -1.143 1.00 94.12 96 LEU A C 1
ATOM 755 O O . LEU A 1 96 ? 0.095 -3.608 -1.160 1.00 94.12 96 LEU A O 1
ATOM 759 N N . CYS A 1 97 ? 0.521 -5.522 -2.241 1.00 91.94 97 CYS A N 1
ATOM 760 C CA . CYS A 1 97 ? 0.493 -4.950 -3.577 1.00 91.94 97 CYS A CA 1
ATOM 761 C C . CYS A 1 97 ? -0.263 -5.905 -4.493 1.00 91.94 97 CYS A C 1
ATOM 763 O O . CYS A 1 97 ? 0.293 -6.922 -4.926 1.00 91.94 97 CYS A O 1
ATOM 765 N N . TYR A 1 98 ? -1.504 -5.572 -4.818 1.00 86.88 98 TYR A N 1
ATOM 766 C CA . TYR A 1 98 ? -2.175 -6.103 -5.988 1.00 86.88 98 TYR A CA 1
ATOM 767 C C . TYR A 1 98 ? -1.919 -5.164 -7.181 1.00 86.88 98 TYR A C 1
ATOM 769 O O . TYR A 1 98 ? -2.145 -3.964 -7.099 1.00 86.88 98 TYR A O 1
ATOM 777 N N . GLN A 1 99 ? -1.390 -5.605 -8.320 1.00 88.81 99 GLN A N 1
ATOM 778 C CA . GLN A 1 99 ? -0.804 -6.909 -8.638 1.00 88.81 99 GLN A CA 1
ATOM 779 C C . GLN A 1 99 ? 0.690 -6.761 -8.948 1.00 88.81 99 GLN A C 1
ATOM 781 O O . GLN A 1 99 ? 1.143 -5.689 -9.340 1.00 88.81 99 GLN A O 1
ATOM 786 N N . TYR A 1 100 ? 1.459 -7.843 -8.799 1.00 92.69 100 TYR A N 1
ATOM 787 C CA . TYR A 1 100 ? 2.856 -7.867 -9.242 1.00 92.69 100 TYR A CA 1
ATOM 788 C C . TYR A 1 100 ? 2.973 -8.129 -10.758 1.00 92.69 100 TYR A C 1
ATOM 790 O O . TYR A 1 100 ? 3.545 -7.284 -11.447 1.00 92.69 100 TYR A O 1
ATOM 798 N N . PRO A 1 101 ? 2.425 -9.224 -11.331 1.00 91.38 101 PRO A N 1
ATOM 799 C CA . PRO A 1 101 ? 2.574 -9.501 -12.762 1.00 91.38 101 PRO A CA 1
ATOM 800 C C . PRO A 1 101 ? 1.923 -8.417 -13.629 1.00 91.38 101 PRO A C 1
ATOM 802 O O . PRO A 1 101 ? 0.809 -7.984 -13.350 1.00 91.38 101 PRO A O 1
ATOM 805 N N . GLY A 1 102 ? 2.614 -7.978 -14.683 1.00 91.19 102 GLY A N 1
ATOM 806 C CA . GLY A 1 102 ? 2.126 -6.919 -15.574 1.00 91.19 102 GLY A CA 1
ATOM 807 C C . GLY A 1 102 ? 2.258 -5.496 -15.016 1.00 91.19 102 GLY A C 1
ATOM 808 O O . GLY A 1 102 ? 1.989 -4.546 -15.742 1.00 91.19 102 GLY A O 1
ATOM 809 N N . VAL A 1 103 ? 2.720 -5.335 -13.770 1.00 95.62 103 VAL A N 1
ATOM 810 C CA . VAL A 1 103 ? 2.994 -4.029 -13.134 1.00 95.62 103 VAL A CA 1
ATOM 811 C C . VAL A 1 103 ? 4.467 -3.919 -12.737 1.00 95.62 103 VAL A C 1
ATOM 813 O O . VAL A 1 103 ? 5.112 -2.903 -12.982 1.00 95.62 103 VAL A O 1
ATOM 816 N N . PHE A 1 104 ? 5.029 -4.997 -12.198 1.00 96.56 104 PHE A N 1
ATOM 817 C CA . PHE A 1 104 ? 6.446 -5.165 -11.910 1.00 96.56 104 PHE A CA 1
ATOM 818 C C . PHE A 1 104 ? 6.984 -6.369 -12.680 1.00 96.56 104 PHE A C 1
ATOM 820 O O . PHE A 1 104 ? 6.303 -7.382 -12.833 1.00 96.56 104 PHE A O 1
ATOM 827 N N . SER A 1 105 ? 8.242 -6.290 -13.106 1.00 96.38 105 SER A N 1
ATOM 828 C CA . SER A 1 105 ? 8.939 -7.441 -13.675 1.00 96.38 105 SER A CA 1
ATOM 829 C C . SER A 1 105 ? 10.408 -7.438 -13.263 1.00 96.38 105 SER A C 1
ATOM 831 O O . SER A 1 105 ? 11.138 -6.486 -13.542 1.00 96.38 105 SER A O 1
ATOM 833 N N . ASP A 1 106 ? 10.856 -8.494 -12.580 1.00 95.75 106 ASP A N 1
ATOM 834 C CA . ASP A 1 106 ? 12.276 -8.666 -12.264 1.00 95.75 106 ASP A CA 1
ATOM 835 C C . ASP A 1 106 ? 13.059 -8.881 -13.574 1.00 95.75 106 ASP A C 1
ATOM 837 O O . ASP A 1 106 ? 12.754 -9.822 -14.312 1.00 95.75 106 ASP A O 1
ATOM 841 N N . PRO A 1 107 ? 14.080 -8.058 -13.884 1.00 95.56 107 PRO A N 1
ATOM 842 C CA . PRO A 1 107 ? 14.885 -8.223 -15.094 1.00 95.56 107 PRO A CA 1
ATOM 843 C C . PRO A 1 107 ? 15.636 -9.562 -15.165 1.00 95.56 107 PRO A C 1
ATOM 845 O O . PRO A 1 107 ? 16.123 -9.918 -16.235 1.00 95.56 107 PRO A O 1
ATOM 848 N N . ASN A 1 108 ? 15.763 -10.285 -14.049 1.00 95.62 108 ASN A N 1
ATOM 849 C CA . ASN A 1 108 ? 16.402 -11.598 -13.987 1.00 95.62 108 ASN A CA 1
ATOM 850 C C . ASN A 1 108 ? 15.395 -12.758 -14.006 1.00 95.62 108 ASN A C 1
ATOM 852 O O . ASN A 1 108 ? 15.810 -13.917 -13.973 1.00 95.62 108 ASN A O 1
ATOM 856 N N . ALA A 1 109 ? 14.088 -12.479 -14.024 1.00 94.12 109 ALA A N 1
ATOM 857 C CA . ALA A 1 109 ? 13.087 -13.527 -14.157 1.00 94.12 109 ALA A CA 1
ATOM 858 C C . ALA A 1 109 ? 13.180 -14.178 -15.545 1.00 94.12 109 ALA A C 1
ATOM 860 O O . ALA A 1 109 ? 13.389 -13.501 -16.554 1.00 94.12 109 ALA A O 1
ATOM 861 N N . SER A 1 110 ? 12.985 -15.498 -15.594 1.00 94.00 110 SER A N 1
ATOM 862 C CA . SER A 1 110 ? 12.961 -16.268 -16.845 1.00 94.00 110 SER A CA 1
ATOM 863 C C . SER A 1 110 ? 11.820 -15.852 -17.775 1.00 94.00 110 SER A C 1
ATOM 865 O O . SER A 1 110 ? 11.931 -15.999 -18.989 1.00 94.00 110 SER A O 1
ATOM 867 N N . ILE A 1 111 ? 10.733 -15.328 -17.205 1.00 91.44 111 ILE A N 1
ATOM 868 C CA . ILE A 1 111 ? 9.590 -14.769 -17.919 1.00 91.44 111 ILE A CA 1
ATOM 869 C C . ILE A 1 111 ? 9.340 -13.375 -17.354 1.00 91.44 111 ILE A C 1
ATOM 871 O O . ILE A 1 111 ? 9.166 -13.212 -16.147 1.00 91.44 111 ILE A O 1
ATOM 875 N N . GLN A 1 112 ? 9.309 -12.386 -18.242 1.00 92.25 112 GLN A N 1
ATOM 876 C CA . GLN A 1 112 ? 9.026 -10.995 -17.910 1.00 92.25 112 GLN A CA 1
ATOM 877 C C . GLN A 1 112 ? 7.668 -10.633 -18.502 1.00 92.25 112 GLN A C 1
ATOM 879 O O . GLN A 1 112 ? 7.482 -10.690 -19.717 1.00 92.25 112 GLN A O 1
ATOM 884 N N . VAL A 1 113 ? 6.701 -10.339 -17.633 1.00 90.38 113 VAL A N 1
ATOM 885 C CA . VAL A 1 113 ? 5.317 -10.054 -18.029 1.00 90.38 113 VAL A CA 1
ATOM 886 C C . VAL A 1 113 ? 5.101 -8.548 -18.041 1.00 90.38 113 VAL A C 1
ATOM 888 O O . VAL A 1 113 ? 5.306 -7.884 -17.026 1.00 90.38 113 VAL A O 1
ATOM 891 N N . GLY A 1 114 ? 4.618 -8.036 -19.171 1.00 89.06 114 GLY A N 1
ATOM 892 C CA . GLY A 1 114 ? 4.333 -6.622 -19.382 1.00 89.06 114 GLY A CA 1
ATOM 893 C C . GLY A 1 114 ? 5.403 -5.916 -20.213 1.00 89.06 114 GLY A C 1
ATOM 894 O O . GLY A 1 114 ? 6.201 -6.537 -20.908 1.00 89.06 114 GLY A O 1
ATOM 895 N N . GLU A 1 115 ? 5.370 -4.591 -20.178 1.00 91.19 115 GLU A N 1
ATOM 896 C CA . GLU A 1 115 ? 6.206 -3.703 -20.992 1.00 91.19 115 GLU A CA 1
ATOM 897 C C . GLU A 1 115 ? 7.478 -3.250 -20.255 1.00 91.19 115 GLU A C 1
ATOM 899 O O . GLU A 1 115 ? 7.635 -3.486 -19.056 1.00 91.19 115 GLU A O 1
ATOM 904 N N . GLU A 1 116 ? 8.369 -2.520 -20.934 1.00 94.75 116 GLU A N 1
ATOM 905 C CA . GLU A 1 116 ? 9.620 -1.994 -20.355 1.00 94.75 116 GLU A CA 1
ATOM 906 C C . GLU A 1 116 ? 9.408 -1.201 -19.052 1.00 94.75 116 GLU A C 1
ATOM 908 O O . GLU A 1 116 ? 10.245 -1.237 -18.142 1.00 94.75 116 GLU A O 1
ATOM 913 N N . ARG A 1 117 ? 8.257 -0.525 -18.921 1.00 95.56 117 ARG A N 1
ATOM 914 C CA . ARG A 1 117 ? 7.874 0.229 -17.719 1.00 95.56 117 ARG A CA 1
ATOM 915 C C . ARG A 1 117 ? 7.746 -0.661 -16.477 1.00 95.56 117 ARG A C 1
ATOM 917 O O . ARG A 1 117 ? 8.051 -0.194 -15.384 1.00 95.56 117 ARG A O 1
ATOM 924 N N . THR A 1 118 ? 7.389 -1.938 -16.626 1.00 96.38 118 THR A N 1
ATOM 925 C CA . THR A 1 118 ? 7.284 -2.885 -15.497 1.00 96.38 118 THR A CA 1
ATOM 926 C C . THR A 1 118 ? 8.655 -3.230 -14.910 1.00 96.38 118 THR A C 1
ATOM 928 O O . THR A 1 118 ? 8.836 -3.285 -13.690 1.00 96.38 118 THR A O 1
ATOM 931 N N . VAL A 1 119 ? 9.661 -3.391 -15.777 1.00 97.00 119 VAL A N 1
ATOM 932 C CA . VAL A 1 119 ? 11.061 -3.607 -15.388 1.00 97.00 119 VAL A CA 1
ATOM 933 C C . VAL A 1 119 ? 11.646 -2.339 -14.779 1.00 97.00 119 VAL A C 1
ATOM 935 O O . VAL A 1 119 ? 12.376 -2.403 -13.785 1.00 97.00 119 VAL A O 1
ATOM 938 N N . LYS A 1 120 ? 11.319 -1.174 -15.353 1.00 97.50 120 LYS A N 1
ATOM 939 C CA . LYS A 1 120 ? 11.712 0.121 -14.792 1.00 97.50 120 LYS A CA 1
ATOM 940 C C . LYS A 1 120 ? 11.176 0.275 -13.367 1.00 97.50 120 LYS A C 1
ATOM 942 O O . LYS A 1 120 ? 11.970 0.518 -12.461 1.00 97.50 120 LYS A O 1
ATOM 947 N N . LEU A 1 121 ? 9.878 0.051 -13.153 1.00 97.75 121 LEU A N 1
ATOM 948 C CA . LEU A 1 121 ? 9.263 0.196 -11.834 1.00 97.75 121 LEU A CA 1
ATOM 949 C C . LEU A 1 121 ? 9.885 -0.754 -10.799 1.00 97.75 121 LEU A C 1
ATOM 951 O O . LEU A 1 121 ? 10.174 -0.343 -9.674 1.00 97.75 121 LEU A O 1
ATOM 955 N N . PHE A 1 122 ? 10.182 -1.999 -11.185 1.00 97.69 122 PHE A N 1
ATOM 956 C CA . PHE A 1 122 ? 10.899 -2.938 -10.320 1.00 97.69 122 PHE A CA 1
ATOM 957 C C . PHE A 1 122 ? 12.275 -2.408 -9.893 1.00 97.69 122 PHE A C 1
ATOM 959 O O . PHE A 1 122 ? 12.620 -2.448 -8.706 1.00 97.69 122 PHE A O 1
ATOM 966 N N . LYS A 1 123 ? 13.071 -1.893 -10.840 1.00 98.06 123 LYS A N 1
ATOM 967 C CA . LYS A 1 123 ? 14.401 -1.330 -10.552 1.00 98.06 123 LYS A CA 1
ATOM 968 C C . LYS A 1 123 ? 14.306 -0.108 -9.642 1.00 98.06 123 LYS A C 1
ATOM 970 O O . LYS A 1 123 ? 15.068 -0.023 -8.677 1.00 98.06 123 LYS A O 1
ATOM 975 N N . ASP A 1 124 ? 13.358 0.782 -9.910 1.00 98.44 124 ASP A N 1
ATOM 976 C CA . ASP A 1 124 ? 13.142 1.999 -9.129 1.00 98.44 124 ASP A CA 1
ATOM 977 C C . ASP A 1 124 ? 12.731 1.664 -7.688 1.00 98.44 124 ASP A C 1
ATOM 979 O O . ASP A 1 124 ? 13.352 2.138 -6.731 1.00 98.44 124 ASP A O 1
ATOM 983 N N . TYR A 1 125 ? 11.774 0.747 -7.511 1.00 97.69 125 TYR A N 1
ATOM 984 C CA . TYR A 1 125 ? 11.372 0.266 -6.189 1.00 97.69 125 TYR A CA 1
ATOM 985 C C . TYR A 1 125 ? 12.530 -0.422 -5.454 1.00 97.69 125 TYR A C 1
ATOM 987 O O . TYR A 1 125 ? 12.759 -0.192 -4.262 1.00 97.69 125 TYR A O 1
ATOM 995 N N . LYS A 1 126 ? 13.346 -1.221 -6.157 1.00 97.88 126 LYS A N 1
ATOM 996 C CA . LYS A 1 126 ? 14.519 -1.857 -5.547 1.00 97.88 126 LYS A CA 1
ATOM 997 C C . LYS A 1 126 ? 15.573 -0.840 -5.116 1.00 97.88 126 LYS A C 1
ATOM 999 O O . LYS A 1 126 ? 16.173 -1.001 -4.048 1.00 97.88 126 LYS A O 1
ATOM 1004 N N . ALA A 1 127 ? 15.798 0.202 -5.913 1.00 98.31 127 ALA A N 1
ATOM 1005 C CA . ALA A 1 127 ? 16.690 1.300 -5.566 1.00 98.31 127 ALA A CA 1
ATOM 1006 C C . ALA A 1 127 ? 16.194 2.040 -4.314 1.00 98.31 127 ALA A C 1
ATOM 1008 O O . ALA A 1 127 ? 16.984 2.264 -3.390 1.00 98.31 127 ALA A O 1
ATOM 1009 N N . TYR A 1 128 ? 14.891 2.321 -4.233 1.00 97.50 128 TYR A N 1
ATOM 1010 C CA . TYR A 1 128 ? 14.253 2.902 -3.052 1.00 97.50 128 TYR A CA 1
ATOM 1011 C C . TYR A 1 128 ? 14.448 2.031 -1.799 1.00 97.50 128 TYR A C 1
ATOM 1013 O O . TYR A 1 128 ? 14.981 2.506 -0.793 1.00 97.50 128 TYR A O 1
ATOM 1021 N N . LEU A 1 129 ? 14.152 0.728 -1.871 1.00 96.12 129 LEU A N 1
ATOM 1022 C CA . LEU A 1 129 ? 14.379 -0.200 -0.755 1.00 96.12 129 LEU A CA 1
ATOM 1023 C C . LEU A 1 129 ? 15.848 -0.248 -0.312 1.00 96.12 129 LEU A C 1
ATOM 1025 O O . LEU A 1 129 ? 16.151 -0.303 0.883 1.00 96.12 129 LEU A O 1
ATOM 1029 N N . ASN A 1 130 ? 16.783 -0.233 -1.262 1.00 97.50 130 ASN A N 1
ATOM 1030 C CA . ASN A 1 130 ? 18.210 -0.228 -0.954 1.00 97.50 130 ASN A CA 1
ATOM 1031 C C . ASN A 1 130 ? 18.638 1.073 -0.260 1.00 97.50 130 ASN A C 1
ATOM 1033 O O . ASN A 1 130 ? 19.467 1.026 0.653 1.00 97.50 130 ASN A O 1
ATOM 1037 N N . LYS A 1 131 ? 18.069 2.220 -0.652 1.00 96.88 131 LYS A N 1
ATOM 1038 C CA . LYS A 1 131 ? 18.277 3.507 0.023 1.00 96.88 131 LYS A CA 1
ATOM 1039 C C . LYS A 1 131 ? 17.772 3.452 1.467 1.00 96.88 131 LYS A C 1
ATOM 1041 O O . LYS A 1 131 ? 18.559 3.709 2.375 1.00 96.88 131 LYS A O 1
ATOM 1046 N N . LEU A 1 132 ? 16.537 2.993 1.693 1.00 94.62 132 LEU A N 1
ATOM 1047 C CA . LEU A 1 132 ? 15.966 2.848 3.040 1.00 94.62 132 LEU A CA 1
ATOM 1048 C C . LEU A 1 132 ? 16.832 1.969 3.954 1.00 94.62 132 LEU A C 1
ATOM 1050 O O . LEU A 1 132 ? 17.110 2.329 5.100 1.00 94.62 132 LEU A O 1
ATOM 1054 N N . LYS A 1 133 ? 17.316 0.829 3.442 1.00 95.00 133 LYS A N 1
ATOM 1055 C CA . LYS A 1 133 ? 18.214 -0.062 4.195 1.00 95.00 133 LYS A CA 1
ATOM 1056 C C . LYS A 1 133 ? 19.514 0.640 4.589 1.00 95.00 133 LYS A C 1
ATOM 1058 O O . LYS A 1 133 ? 19.920 0.550 5.746 1.00 95.00 133 LYS A O 1
ATOM 1063 N N . LYS A 1 134 ? 20.147 1.353 3.651 1.00 95.19 134 LYS A N 1
ATOM 1064 C CA . LYS A 1 134 ? 21.382 2.112 3.909 1.00 95.19 134 LYS A CA 1
ATOM 1065 C C . LYS A 1 134 ? 21.164 3.201 4.959 1.00 95.19 134 LYS A C 1
ATOM 1067 O O . LYS A 1 134 ? 21.989 3.340 5.862 1.00 95.19 134 LYS A O 1
ATOM 1072 N N . ASP A 1 135 ? 20.064 3.941 4.871 1.00 93.75 135 ASP A N 1
ATOM 1073 C CA . ASP A 1 135 ? 19.762 5.038 5.793 1.00 93.75 135 ASP A CA 1
ATOM 1074 C C . ASP A 1 135 ? 19.468 4.524 7.209 1.00 93.75 135 ASP A C 1
ATOM 1076 O O . ASP A 1 135 ? 19.984 5.077 8.184 1.00 93.75 135 ASP A O 1
ATOM 1080 N N . ARG A 1 136 ? 18.765 3.389 7.335 1.00 91.94 136 ARG A N 1
ATOM 1081 C CA . ARG A 1 136 ? 18.559 2.705 8.622 1.00 91.94 136 ARG A CA 1
ATOM 1082 C C . ARG A 1 136 ? 19.878 2.267 9.260 1.00 91.94 136 ARG A C 1
ATOM 1084 O O . ARG A 1 136 ? 20.106 2.528 10.439 1.00 91.94 136 ARG A O 1
ATOM 1091 N N . THR A 1 137 ? 20.777 1.650 8.490 1.00 91.38 137 THR A N 1
ATOM 1092 C CA . THR A 1 137 ? 22.100 1.238 8.991 1.00 91.38 137 THR A CA 1
ATOM 1093 C C . THR A 1 137 ? 22.925 2.437 9.462 1.00 91.38 137 THR A C 1
ATOM 1095 O O . THR A 1 137 ? 23.543 2.378 10.525 1.00 91.38 137 THR A O 1
ATOM 1098 N N . LYS A 1 138 ? 22.904 3.551 8.717 1.00 89.88 138 LYS A N 1
ATOM 1099 C CA . LYS A 1 138 ? 23.581 4.794 9.118 1.00 89.88 138 LYS A CA 1
ATOM 1100 C C . LYS A 1 138 ? 23.004 5.372 10.411 1.00 89.88 138 LYS A C 1
ATOM 1102 O O . LYS A 1 138 ? 23.778 5.775 11.277 1.00 89.88 138 LYS A O 1
ATOM 1107 N N . LYS A 1 139 ? 21.673 5.409 10.550 1.00 88.06 139 LYS A N 1
ATOM 1108 C CA . LYS A 1 139 ? 20.994 5.901 11.759 1.00 88.06 139 LYS A CA 1
ATOM 1109 C C . LYS A 1 139 ? 21.398 5.078 12.984 1.00 88.06 139 LYS A C 1
ATOM 1111 O O . LYS A 1 139 ? 21.843 5.656 13.968 1.00 88.06 139 LYS A O 1
ATOM 1116 N N . ASN A 1 140 ? 21.363 3.750 12.877 1.00 86.88 140 ASN A N 1
ATOM 1117 C CA . ASN A 1 140 ? 21.752 2.854 13.970 1.00 86.88 140 ASN A CA 1
ATOM 1118 C C . ASN A 1 140 ? 23.215 3.049 14.390 1.00 86.88 140 ASN A C 1
ATOM 1120 O O . ASN A 1 140 ? 23.505 3.119 15.581 1.00 86.88 140 ASN A O 1
ATOM 1124 N N . LYS A 1 141 ? 24.135 3.196 13.425 1.00 84.94 141 LYS A N 1
ATOM 1125 C CA . LYS A 1 141 ? 25.551 3.455 13.721 1.00 84.94 141 LYS A CA 1
ATOM 1126 C C . LYS A 1 141 ? 25.740 4.765 1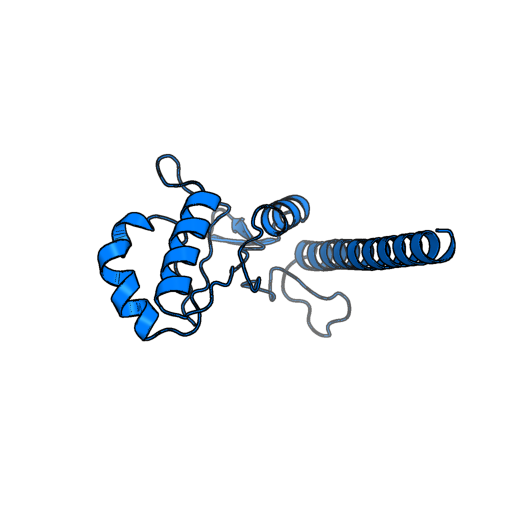4.496 1.00 84.94 141 LYS A C 1
ATOM 1128 O O . LYS A 1 141 ? 26.433 4.769 15.507 1.00 84.94 141 LYS A O 1
ATOM 1133 N N . LYS A 1 142 ? 25.078 5.849 14.070 1.00 82.81 142 LYS A N 1
ATOM 1134 C CA . LYS A 1 142 ? 25.122 7.146 1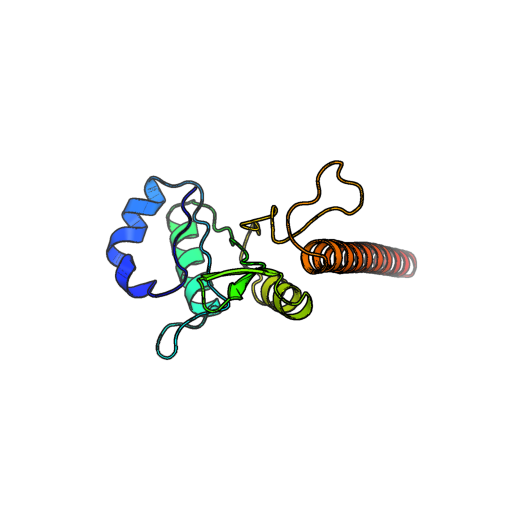4.771 1.00 82.81 142 LYS A CA 1
ATOM 1135 C C . LYS A 1 142 ? 24.568 7.059 16.196 1.00 82.81 142 LYS A C 1
ATOM 1137 O O . LYS A 1 142 ? 25.154 7.641 17.101 1.00 82.81 142 LYS A O 1
ATOM 1142 N N . SER A 1 143 ? 23.467 6.335 16.401 1.00 82.06 143 SER A N 1
ATOM 1143 C CA . SER A 1 143 ? 22.885 6.136 17.735 1.00 82.06 143 SER A CA 1
ATOM 1144 C C . SER A 1 143 ? 23.836 5.389 18.675 1.00 82.06 143 SER A C 1
ATOM 1146 O O . SER A 1 143 ? 23.990 5.795 19.821 1.00 82.06 143 SER A O 1
ATOM 1148 N N . ILE A 1 144 ? 24.525 4.350 18.189 1.00 84.44 144 ILE A N 1
ATOM 1149 C CA . ILE A 1 144 ? 25.531 3.614 18.974 1.00 84.44 144 ILE A CA 1
ATOM 1150 C C . ILE A 1 144 ? 26.733 4.509 19.302 1.00 84.44 144 ILE A C 1
ATOM 1152 O O . ILE A 1 144 ? 27.173 4.551 20.445 1.00 84.44 144 ILE A O 1
ATOM 1156 N N . GLU A 1 145 ? 27.247 5.266 18.329 1.00 83.81 145 GLU A N 1
ATOM 1157 C CA . GLU A 1 145 ? 28.361 6.197 18.558 1.00 83.81 145 GLU A CA 1
ATOM 1158 C C . GLU A 1 145 ? 28.019 7.291 19.580 1.00 83.81 145 GLU A C 1
ATOM 1160 O O . GLU A 1 145 ? 28.896 7.706 20.333 1.00 83.81 145 GLU A O 1
ATOM 1165 N N . TYR A 1 146 ? 26.764 7.752 19.627 1.00 79.69 146 TYR A N 1
ATOM 1166 C CA . TYR A 1 146 ? 26.298 8.704 20.637 1.00 79.69 146 TYR A CA 1
ATOM 1167 C C . TYR A 1 146 ? 26.259 8.087 22.043 1.00 79.69 146 TYR A C 1
ATOM 1169 O O . TYR A 1 146 ? 26.711 8.729 22.986 1.00 79.69 146 TYR A O 1
ATOM 1177 N N . LEU A 1 147 ? 25.781 6.844 22.171 1.00 76.31 147 LEU A N 1
ATOM 1178 C CA . LEU A 1 147 ? 25.719 6.111 23.445 1.00 76.31 147 LEU A CA 1
ATOM 1179 C C . LEU A 1 147 ? 27.096 5.715 24.000 1.00 76.31 147 LEU A C 1
ATOM 1181 O O . LEU A 1 147 ? 27.216 5.471 25.188 1.00 76.31 147 LEU A O 1
ATOM 1185 N N . ILE A 1 148 ? 28.125 5.603 23.155 1.00 81.06 148 ILE A N 1
ATOM 1186 C CA . ILE A 1 148 ? 29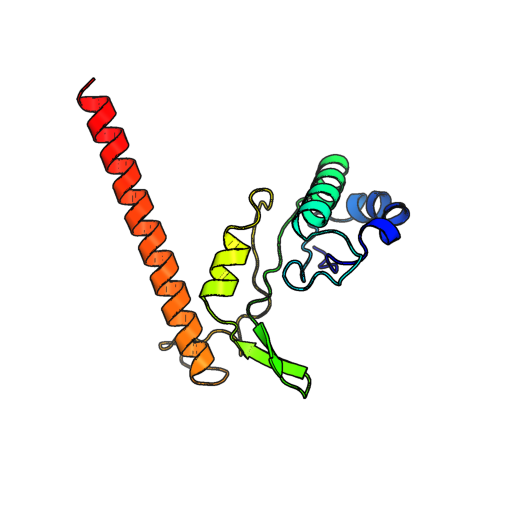.501 5.311 23.602 1.00 81.06 148 ILE A CA 1
ATOM 1187 C C . ILE A 1 148 ? 30.217 6.587 24.081 1.00 81.06 148 ILE A C 1
ATOM 1189 O O . ILE A 1 148 ? 31.177 6.511 24.844 1.00 81.06 148 ILE A O 1
ATOM 1193 N N . LYS A 1 149 ? 29.795 7.761 23.597 1.00 74.25 149 LYS A N 1
ATOM 1194 C CA . LYS A 1 149 ? 30.460 9.050 23.855 1.00 74.25 149 LYS A CA 1
ATOM 1195 C C . LYS A 1 149 ? 29.869 9.847 25.023 1.00 74.25 149 LYS A C 1
ATOM 1197 O O . LYS A 1 149 ? 30.477 10.848 25.393 1.00 74.25 149 LYS A O 1
ATOM 1202 N N . ASN A 1 150 ? 28.719 9.441 25.555 1.00 65.56 150 ASN A N 1
ATOM 1203 C CA . ASN A 1 150 ? 28.041 10.045 26.708 1.00 65.56 150 ASN A CA 1
ATOM 1204 C C . ASN A 1 150 ? 27.705 8.958 27.726 1.00 65.56 150 ASN A C 1
ATOM 1206 O O . ASN A 1 150 ? 27.532 9.316 28.908 1.00 65.56 150 ASN A O 1
#

Radius of gyration: 18.73 Å; chains: 1; bounding box: 54×31×49 Å

Foldseek 3Di:
DDEDELWPLVVCVVPLLVVLLVAQEYEYEDQLPHDPPTDHSAVSQVVVLVSNVVNVHAYAYAYEQWDADPVRDTEGDDVVVSVCVVPVDDRHPYYHYPDLAQHAADPPDPDGHHDPNNPVNNVVVVVVVVVVVVVVVVVVVVVVVVVVVD

Organism: NCBI:txid1076179

Secondary structure (DSSP, 8-state):
-B--BSTTGGGGTTTHHHHHTT-SEE--B-GGGPPTTS--HHHHHHHHHHHHHHHT-EEEEE---EEE-TTS-EEEPPHHHHHHHHHH-S--SEEE-S--TTT---TTSSS--S-HHHHHHHHHHHHHHHHHHHHHHHHHHHHHHHHHH-

pLDDT: mean 93.9, std 4.99, range [65.56, 98.5]